Protein AF-A0A2E6A698-F1 (afdb_monomer_lite)

Radius of gyration: 24.02 Å; chains: 1; bounding box: 42×82×44 Å

Foldseek 3Di:
DDPPDPPNPADKDKWWFDQQFKTFIAMDRPQFGDPDGPDMDGDNVCVVVVHPDDDDDDDDDDPPHDDDDDDQADDDDPHGDTDGGTDHRPPDDPDDDPDDDDDDDDDDDD

Sequence (110 aa):
VREDGFDNGEIWHAWVDYDGTTVEVRTNQTGIRSLLPDLTRVLDLPTILGQDDAYIGFTSGTGADYGNHDILAWEYRDEFDPVQSVPAPVTGLVFGLALLGLSRVRQRPV

Structure (mmCIF, N/CA/C/O backbone):
data_AF-A0A2E6A698-F1
#
_entry.id   AF-A0A2E6A698-F1
#
loop_
_atom_site.group_PDB
_atom_site.id
_atom_site.type_symbol
_atom_site.label_atom_id
_atom_site.label_alt_id
_atom_site.label_comp_id
_atom_site.label_asym_id
_atom_site.label_entity_id
_atom_site.label_seq_id
_atom_site.pdbx_PDB_ins_code
_atom_site.Cartn_x
_atom_site.Cartn_y
_atom_site.Cartn_z
_atom_site.occupancy
_atom_site.B_iso_or_equiv
_atom_site.auth_seq_id
_atom_site.auth_comp_id
_atom_site.auth_asym_id
_atom_site.auth_atom_id
_atom_site.pdbx_PDB_model_num
ATOM 1 N N . VAL A 1 1 ? 11.435 14.742 -18.136 1.00 45.78 1 VAL A N 1
ATOM 2 C CA . VAL A 1 1 ? 10.429 14.078 -17.279 1.00 45.78 1 VAL A CA 1
ATOM 3 C C . VAL A 1 1 ? 11.241 13.280 -16.279 1.00 45.78 1 VAL A C 1
ATOM 5 O O . VAL A 1 1 ? 12.206 12.670 -16.719 1.00 45.78 1 VAL A O 1
ATOM 8 N N . ARG A 1 2 ? 11.058 13.472 -14.969 1.00 47.19 2 ARG A N 1
ATOM 9 C CA . ARG A 1 2 ? 11.911 12.774 -13.998 1.00 47.19 2 ARG A CA 1
ATOM 10 C C . ARG A 1 2 ? 11.429 11.324 -13.899 1.00 47.19 2 ARG A C 1
ATOM 12 O O . ARG A 1 2 ? 10.240 11.091 -13.739 1.00 47.19 2 ARG A O 1
ATOM 19 N N . GLU A 1 3 ? 12.361 10.399 -14.081 1.00 53.25 3 GLU A N 1
ATOM 20 C CA . GLU A 1 3 ? 12.190 8.941 -13.997 1.00 53.25 3 GLU A CA 1
ATOM 21 C C . GLU A 1 3 ? 12.336 8.480 -12.531 1.00 53.25 3 GLU A C 1
ATOM 23 O O . GLU A 1 3 ? 13.112 7.583 -12.219 1.00 53.25 3 GLU A O 1
ATOM 28 N N . ASP A 1 4 ? 11.688 9.171 -11.590 1.00 67.75 4 ASP A N 1
ATOM 29 C CA . ASP A 1 4 ? 11.799 8.921 -10.143 1.00 67.75 4 ASP A CA 1
ATOM 30 C C . ASP A 1 4 ? 10.518 8.333 -9.517 1.00 67.75 4 ASP A C 1
ATOM 32 O O . ASP A 1 4 ? 10.395 8.278 -8.295 1.00 67.75 4 ASP A O 1
ATOM 36 N N . GLY A 1 5 ? 9.577 7.860 -10.344 1.00 80.19 5 GLY A N 1
ATOM 37 C CA . GLY A 1 5 ? 8.330 7.208 -9.922 1.00 80.19 5 GLY A CA 1
ATOM 38 C C . GLY A 1 5 ? 8.335 5.678 -10.064 1.00 80.19 5 GLY A C 1
ATOM 39 O O . GLY A 1 5 ? 9.317 5.076 -10.482 1.00 80.19 5 GLY A O 1
ATOM 40 N N . PHE A 1 6 ? 7.203 5.044 -9.742 1.00 88.75 6 PHE A N 1
ATOM 41 C CA . PHE A 1 6 ? 7.004 3.585 -9.838 1.00 88.75 6 PHE A CA 1
ATOM 42 C C . PHE A 1 6 ? 7.018 3.030 -11.275 1.00 88.75 6 PHE A C 1
ATOM 44 O O . PHE A 1 6 ? 7.084 1.819 -11.465 1.00 88.75 6 PHE A O 1
ATOM 51 N N . ASP A 1 7 ? 6.947 3.899 -12.282 1.00 88.38 7 ASP A N 1
ATOM 52 C CA . ASP A 1 7 ? 6.943 3.537 -13.701 1.00 88.38 7 ASP A CA 1
ATOM 53 C C . ASP A 1 7 ? 8.373 3.500 -14.260 1.00 88.38 7 ASP A C 1
ATOM 55 O O . ASP A 1 7 ? 8.774 4.343 -15.056 1.00 88.38 7 ASP A O 1
ATOM 59 N N . ASN A 1 8 ? 9.185 2.579 -13.737 1.00 90.94 8 ASN A N 1
ATOM 60 C CA . ASN A 1 8 ? 10.600 2.448 -14.109 1.00 90.94 8 ASN A CA 1
ATOM 61 C C . ASN A 1 8 ? 11.064 0.997 -14.321 1.00 90.94 8 ASN A C 1
ATOM 63 O O . ASN A 1 8 ? 12.234 0.762 -14.609 1.00 90.94 8 ASN A O 1
ATOM 67 N N . GLY A 1 9 ? 10.163 0.019 -14.185 1.00 91.38 9 GLY A N 1
ATOM 68 C CA . GLY A 1 9 ? 10.473 -1.407 -14.341 1.00 91.38 9 GLY A CA 1
ATOM 69 C C . GLY A 1 9 ? 11.266 -2.035 -13.187 1.00 91.38 9 GLY A C 1
ATOM 70 O O . GLY A 1 9 ? 11.550 -3.231 -13.240 1.00 91.38 9 GLY A O 1
ATOM 71 N N . GLU A 1 10 ? 11.604 -1.270 -12.148 1.00 93.69 10 GLU A N 1
ATOM 72 C CA . GLU A 1 10 ? 12.290 -1.782 -10.961 1.00 93.69 10 GLU A CA 1
ATOM 73 C C . GLU A 1 10 ? 11.321 -2.500 -10.011 1.00 93.69 10 GLU A C 1
ATOM 75 O O . GLU A 1 10 ? 10.110 -2.263 -10.012 1.00 93.69 10 GLU A O 1
ATOM 80 N N . ILE A 1 11 ? 11.861 -3.365 -9.147 1.00 94.06 11 ILE A N 1
ATOM 81 C CA . ILE A 1 11 ? 11.069 -4.005 -8.092 1.00 94.06 11 ILE A CA 1
ATOM 82 C C . ILE A 1 11 ? 10.821 -3.000 -6.971 1.00 94.06 11 ILE A C 1
ATOM 84 O O . ILE A 1 11 ? 11.752 -2.456 -6.375 1.00 94.06 11 ILE A O 1
ATOM 88 N N . TRP A 1 12 ? 9.547 -2.821 -6.637 1.00 95.44 12 TRP A N 1
ATOM 89 C CA . TRP A 1 12 ? 9.113 -2.021 -5.504 1.00 95.44 12 TRP A CA 1
ATOM 90 C C . TRP A 1 12 ? 8.481 -2.900 -4.434 1.00 95.44 12 TRP A C 1
ATOM 92 O O . TRP A 1 12 ? 7.660 -3.774 -4.708 1.00 95.44 12 TRP A O 1
ATOM 102 N N . HIS A 1 13 ? 8.859 -2.631 -3.193 1.00 95.50 13 HIS A N 1
ATOM 103 C CA . HIS A 1 13 ? 8.285 -3.226 -2.001 1.00 95.50 13 HIS A CA 1
ATOM 104 C C . HIS A 1 13 ? 7.356 -2.215 -1.350 1.00 95.50 13 HIS A C 1
ATOM 106 O O . HIS A 1 13 ? 7.687 -1.029 -1.292 1.00 95.50 13 HIS A O 1
ATOM 112 N N . ALA A 1 14 ? 6.217 -2.686 -0.851 1.00 95.94 14 ALA A N 1
ATOM 113 C CA . ALA A 1 14 ? 5.232 -1.857 -0.180 1.00 95.94 14 ALA A CA 1
ATOM 114 C C . ALA A 1 14 ? 4.787 -2.494 1.137 1.00 95.94 14 ALA A C 1
ATOM 116 O O . ALA A 1 14 ? 4.644 -3.713 1.231 1.00 95.94 14 ALA A O 1
ATOM 117 N N . TRP A 1 15 ? 4.531 -1.646 2.130 1.00 97.19 15 TRP A N 1
ATOM 118 C CA . TRP A 1 15 ? 3.905 -2.016 3.394 1.00 97.19 15 TRP A CA 1
ATOM 119 C C . TRP A 1 15 ? 2.713 -1.105 3.629 1.00 97.19 15 TRP A C 1
ATOM 121 O O . TRP A 1 15 ? 2.813 0.108 3.430 1.00 97.19 15 TRP A O 1
ATOM 131 N N . VAL A 1 16 ? 1.607 -1.700 4.061 1.00 97.00 16 VAL A N 1
ATOM 132 C CA . VAL A 1 16 ? 0.408 -0.996 4.508 1.00 97.00 16 VAL A CA 1
ATOM 133 C C . VAL A 1 16 ? 0.077 -1.551 5.882 1.00 97.00 16 VAL A C 1
ATOM 135 O O . VAL A 1 16 ? -0.282 -2.719 6.002 1.00 97.00 16 VAL A O 1
ATOM 138 N N . ASP A 1 17 ? 0.242 -0.724 6.906 1.00 96.75 17 ASP A N 1
ATOM 139 C CA . ASP A 1 17 ? 0.043 -1.106 8.300 1.00 96.75 17 ASP A CA 1
ATOM 140 C C . ASP A 1 17 ? -1.177 -0.363 8.851 1.00 96.75 17 ASP A C 1
ATOM 142 O O . ASP A 1 17 ? -1.315 0.839 8.619 1.00 96.75 17 ASP A O 1
ATOM 146 N N . TYR A 1 18 ? -2.050 -1.060 9.578 1.00 96.31 18 TYR A N 1
ATOM 147 C CA . TYR A 1 18 ? -3.212 -0.463 10.234 1.00 96.31 18 TYR A CA 1
ATOM 148 C C . TYR A 1 18 ? -3.294 -0.915 11.688 1.00 96.31 18 TYR A C 1
ATOM 150 O O . TYR A 1 18 ? -3.421 -2.105 11.952 1.00 96.31 18 TYR A O 1
ATOM 158 N N . ASP A 1 19 ? -3.237 0.031 12.625 1.00 95.69 19 ASP A N 1
ATOM 159 C CA . ASP A 1 19 ? -3.248 -0.246 14.072 1.00 95.69 19 ASP A CA 1
ATOM 160 C C . ASP A 1 19 ? -4.655 -0.202 14.707 1.00 95.69 19 ASP A C 1
ATOM 162 O O . ASP A 1 19 ? -4.793 -0.140 15.928 1.00 95.69 19 ASP A O 1
ATOM 166 N N . GLY A 1 20 ? -5.709 -0.175 13.885 1.00 94.50 20 GLY A N 1
ATOM 167 C CA . GLY A 1 20 ? -7.090 0.049 14.326 1.00 94.50 20 GLY A CA 1
ATOM 168 C C . GLY A 1 20 ? -7.512 1.522 14.354 1.00 94.50 20 GLY A C 1
ATOM 169 O O . GLY A 1 20 ? -8.691 1.821 14.519 1.00 94.50 20 GLY A O 1
ATOM 170 N N . THR A 1 21 ? -6.582 2.461 14.159 1.00 95.94 21 THR A N 1
ATOM 171 C CA . THR A 1 21 ? -6.868 3.907 14.126 1.00 95.94 21 THR A CA 1
ATOM 172 C C . THR A 1 21 ? -6.163 4.639 12.989 1.00 95.94 21 THR A C 1
ATOM 174 O O . THR A 1 21 ? -6.697 5.599 12.431 1.00 95.94 21 THR A O 1
ATOM 177 N N . THR A 1 22 ? -4.966 4.190 12.626 1.00 97.62 22 THR A N 1
ATOM 178 C CA . THR A 1 22 ? -4.051 4.882 11.729 1.00 97.62 22 THR A CA 1
ATOM 179 C C . THR A 1 22 ? -3.527 3.917 10.684 1.00 97.62 22 THR A C 1
ATOM 181 O O . THR A 1 22 ? -3.019 2.849 11.010 1.00 97.62 22 THR A O 1
ATOM 184 N N . VAL A 1 23 ? -3.644 4.314 9.419 1.00 97.88 23 VAL A N 1
ATOM 185 C CA . VAL A 1 23 ? -3.006 3.654 8.283 1.00 97.88 23 VAL A CA 1
ATOM 186 C C . VAL A 1 23 ? -1.670 4.328 8.005 1.00 97.88 23 VAL A C 1
ATOM 188 O O . VAL A 1 23 ? -1.597 5.551 7.844 1.00 97.88 23 VAL A O 1
ATOM 191 N N . GLU A 1 24 ? -0.626 3.522 7.881 1.00 98.12 24 GLU A N 1
ATOM 192 C CA . GLU A 1 24 ? 0.687 3.946 7.421 1.00 98.12 24 GLU A CA 1
ATOM 193 C C . GLU A 1 24 ? 1.091 3.196 6.154 1.00 98.12 24 GLU A C 1
ATOM 195 O O . GLU A 1 24 ? 0.911 1.983 6.059 1.00 98.12 24 GLU A O 1
ATOM 200 N N . VAL A 1 25 ? 1.676 3.912 5.193 1.00 97.94 25 VAL A N 1
ATOM 201 C CA . VAL A 1 25 ? 2.175 3.337 3.939 1.00 97.94 25 VAL A CA 1
ATOM 202 C C . VAL A 1 25 ? 3.661 3.619 3.793 1.00 97.94 25 VAL A C 1
ATOM 204 O O . VAL A 1 25 ? 4.129 4.727 4.070 1.00 97.94 25 VAL A O 1
ATOM 207 N N . ARG A 1 26 ? 4.401 2.604 3.351 1.00 97.38 26 ARG A N 1
ATOM 208 C CA . ARG A 1 26 ? 5.835 2.668 3.053 1.00 97.38 26 ARG A CA 1
ATOM 209 C C . ARG A 1 26 ? 6.105 2.009 1.722 1.00 97.38 26 ARG A C 1
ATOM 211 O O . ARG A 1 26 ? 5.506 0.979 1.419 1.00 97.38 26 ARG A O 1
ATOM 218 N N . THR A 1 27 ? 7.066 2.543 0.991 1.00 95.94 27 THR A N 1
ATOM 219 C CA . THR A 1 27 ? 7.534 2.006 -0.276 1.00 95.94 27 THR A CA 1
ATOM 220 C C . THR A 1 27 ? 9.037 2.196 -0.417 1.00 95.94 27 THR A C 1
ATOM 222 O O . THR A 1 27 ? 9.587 3.217 -0.012 1.00 95.94 27 THR A O 1
ATOM 225 N N . ASN A 1 28 ? 9.735 1.202 -0.960 1.00 94.06 28 ASN A N 1
ATOM 226 C CA . ASN A 1 28 ? 11.134 1.342 -1.369 1.00 94.06 28 ASN A CA 1
ATOM 227 C C . ASN A 1 28 ? 11.566 0.192 -2.286 1.00 94.06 28 ASN A C 1
ATOM 229 O O . ASN A 1 28 ? 10.846 -0.786 -2.462 1.00 94.06 28 ASN A O 1
ATOM 233 N N . GLN A 1 29 ? 12.779 0.297 -2.825 1.00 93.06 29 GLN A N 1
ATOM 234 C CA . GLN A 1 29 ? 13.407 -0.729 -3.662 1.00 93.06 29 GLN A CA 1
ATOM 235 C C . GLN A 1 29 ? 14.391 -1.632 -2.889 1.00 93.06 29 GLN A C 1
ATOM 237 O O . GLN A 1 29 ? 15.018 -2.506 -3.476 1.00 93.06 29 GLN A O 1
ATOM 242 N N . THR A 1 30 ? 14.581 -1.426 -1.578 1.00 92.50 30 THR A N 1
ATOM 243 C CA . THR A 1 30 ? 15.564 -2.194 -0.784 1.00 92.50 30 THR A CA 1
ATOM 244 C C . THR A 1 30 ? 14.975 -3.456 -0.160 1.00 92.50 30 THR A C 1
ATOM 246 O O . THR A 1 30 ? 15.728 -4.327 0.274 1.00 92.50 30 THR A O 1
ATOM 249 N N . GLY A 1 31 ? 13.645 -3.547 -0.062 1.00 91.69 31 GLY A N 1
ATOM 250 C CA . GLY A 1 31 ? 12.951 -4.664 0.585 1.00 91.69 31 GLY A CA 1
ATOM 251 C C . GLY A 1 31 ? 13.026 -4.651 2.112 1.00 91.69 31 GLY A C 1
ATOM 252 O O . GLY A 1 31 ? 12.569 -5.596 2.759 1.00 91.69 31 GLY A O 1
ATOM 253 N N . ILE A 1 32 ? 13.566 -3.577 2.696 1.00 91.94 32 ILE A N 1
ATOM 254 C CA . ILE A 1 32 ? 13.664 -3.366 4.143 1.00 91.94 32 ILE A CA 1
ATOM 255 C C . ILE A 1 32 ? 12.677 -2.270 4.528 1.00 91.94 32 ILE A C 1
ATOM 257 O O . ILE A 1 32 ? 12.757 -1.160 4.003 1.00 91.94 32 ILE A O 1
ATOM 261 N N . ARG A 1 33 ? 11.755 -2.553 5.450 1.00 93.81 33 ARG A N 1
ATOM 262 C CA . ARG A 1 33 ? 10.736 -1.586 5.871 1.00 93.81 33 ARG A CA 1
ATOM 263 C C . ARG A 1 33 ? 11.391 -0.357 6.509 1.00 93.81 33 ARG A C 1
ATOM 265 O O . ARG A 1 33 ? 12.120 -0.468 7.494 1.00 93.81 33 ARG A O 1
ATOM 272 N N . SER A 1 34 ? 11.104 0.827 5.972 1.00 94.31 34 SER A N 1
ATOM 273 C CA . SER A 1 34 ? 11.571 2.095 6.540 1.00 94.31 34 SER A CA 1
ATOM 274 C C . SER A 1 34 ? 10.958 2.344 7.920 1.00 94.31 34 SER A C 1
ATOM 276 O O . SER A 1 34 ? 9.778 2.067 8.146 1.00 94.31 34 SER A O 1
ATOM 278 N N . LEU A 1 35 ? 11.737 2.925 8.839 1.00 93.94 35 LEU A N 1
ATOM 279 C CA . LEU A 1 35 ? 11.225 3.308 10.158 1.00 93.94 35 LEU A CA 1
ATOM 280 C C . LEU A 1 35 ? 10.115 4.364 10.033 1.00 93.94 35 LEU A C 1
ATOM 282 O O . LEU A 1 35 ? 9.045 4.220 10.622 1.00 93.94 35 LEU A O 1
ATOM 286 N N . LEU A 1 36 ? 10.363 5.397 9.225 1.00 96.25 36 LEU A N 1
ATOM 287 C CA . LEU A 1 36 ? 9.390 6.447 8.943 1.00 96.25 36 LEU A CA 1
ATOM 288 C C . LEU A 1 36 ? 8.485 6.042 7.767 1.00 96.25 36 LEU A C 1
ATOM 290 O O . LEU A 1 36 ? 9.004 5.518 6.778 1.00 96.25 36 LEU A O 1
ATOM 294 N N . PRO A 1 37 ? 7.164 6.265 7.868 1.00 97.62 37 PRO A N 1
ATOM 295 C CA . PRO A 1 37 ? 6.240 6.061 6.761 1.00 97.62 37 PRO A CA 1
ATOM 296 C C . PRO A 1 37 ? 6.347 7.169 5.708 1.00 97.62 37 PRO A C 1
ATOM 298 O O . PRO A 1 37 ? 6.649 8.318 6.032 1.00 97.62 37 PRO A O 1
ATOM 301 N N . ASP A 1 38 ? 6.025 6.829 4.460 1.00 96.75 38 ASP A N 1
ATOM 302 C CA . ASP A 1 38 ? 5.875 7.805 3.372 1.00 96.75 38 ASP A CA 1
ATOM 303 C C . ASP A 1 38 ? 4.541 8.556 3.499 1.00 96.75 38 ASP A C 1
ATOM 305 O O . ASP A 1 38 ? 4.411 9.716 3.102 1.00 96.75 38 ASP A O 1
ATOM 309 N N . LEU A 1 39 ? 3.533 7.887 4.070 1.00 97.94 39 LEU A N 1
ATOM 310 C CA . LEU A 1 39 ? 2.195 8.418 4.294 1.00 97.94 39 LEU A CA 1
ATOM 311 C C . LEU A 1 39 ? 1.618 7.894 5.610 1.00 97.94 39 LEU A C 1
ATOM 313 O O . LEU A 1 39 ? 1.630 6.693 5.856 1.00 97.94 39 LEU A O 1
ATOM 317 N N . THR A 1 40 ? 1.015 8.791 6.391 1.00 98.44 40 THR A N 1
ATOM 318 C CA . THR A 1 40 ? 0.240 8.464 7.597 1.00 98.44 40 THR A CA 1
ATOM 319 C C . THR A 1 40 ? -1.145 9.094 7.503 1.00 98.44 40 THR A C 1
ATOM 321 O O . THR A 1 40 ? -1.271 10.269 7.133 1.00 98.44 40 THR A O 1
ATOM 324 N N . ARG A 1 41 ? -2.195 8.334 7.832 1.00 98.38 41 ARG A N 1
ATOM 325 C CA . ARG A 1 41 ? -3.589 8.800 7.848 1.00 98.38 41 ARG A CA 1
ATOM 326 C C . ARG A 1 41 ? -4.377 8.172 8.990 1.00 98.38 41 ARG A C 1
ATOM 328 O O . ARG A 1 41 ? -4.435 6.957 9.093 1.00 98.38 41 ARG A O 1
ATOM 335 N N . VAL A 1 42 ? -5.052 9.000 9.784 1.00 98.25 42 VAL A N 1
ATOM 336 C CA . VAL A 1 42 ? -6.043 8.530 10.765 1.00 98.25 42 VAL A CA 1
ATOM 337 C C . VAL A 1 42 ? -7.318 8.157 10.011 1.00 98.25 42 VAL A C 1
ATOM 339 O O . VAL A 1 42 ? -7.892 9.015 9.337 1.00 98.25 42 VAL A O 1
ATOM 342 N N . LEU A 1 43 ? -7.726 6.889 10.084 1.00 96.69 43 LEU A N 1
ATOM 343 C CA . LEU A 1 43 ? -8.875 6.335 9.369 1.00 96.69 43 LEU A CA 1
ATOM 344 C C . LEU A 1 43 ? -9.630 5.331 10.250 1.00 96.69 43 LEU A C 1
ATOM 346 O O . LEU A 1 43 ? -9.060 4.364 10.751 1.00 96.69 43 LEU A O 1
ATOM 350 N N . ASP A 1 44 ? -10.938 5.538 10.375 1.00 95.50 44 ASP A N 1
ATOM 351 C CA . ASP A 1 44 ? -11.875 4.564 10.939 1.00 95.50 44 ASP A CA 1
ATOM 352 C C . ASP A 1 44 ? -12.384 3.670 9.798 1.00 95.50 44 ASP A C 1
ATOM 354 O O . ASP A 1 44 ? -13.318 4.033 9.077 1.00 95.50 44 ASP A O 1
ATOM 358 N N . LEU A 1 45 ? -11.699 2.545 9.566 1.00 94.94 45 LEU A N 1
ATOM 359 C CA . LEU A 1 45 ? -12.017 1.653 8.451 1.00 94.94 45 LEU A CA 1
ATOM 360 C C . LEU A 1 45 ? -13.399 0.995 8.586 1.00 94.94 45 LEU A C 1
ATOM 362 O O . LEU A 1 45 ? -14.113 1.024 7.585 1.00 94.94 45 LEU A O 1
ATOM 366 N N . PRO A 1 46 ? -13.834 0.480 9.755 1.00 95.06 46 PRO A N 1
ATOM 367 C CA . PRO A 1 46 ? -15.187 -0.061 9.904 1.00 95.06 46 PRO A CA 1
ATOM 368 C C . PRO A 1 46 ? -16.278 0.940 9.511 1.00 95.06 46 PRO A C 1
ATOM 370 O O . PRO A 1 46 ? -17.184 0.605 8.746 1.00 95.06 46 PRO A O 1
ATOM 373 N N . THR A 1 47 ? -16.159 2.202 9.942 1.00 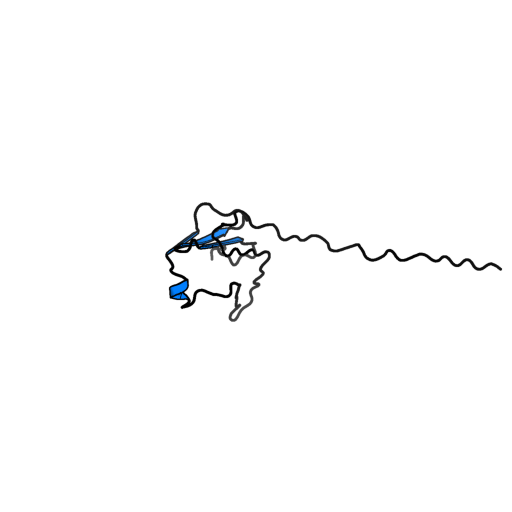97.06 47 THR A N 1
ATOM 374 C CA . THR A 1 47 ? -17.115 3.249 9.550 1.00 97.06 47 THR A CA 1
ATOM 375 C C . THR A 1 47 ? -17.064 3.544 8.048 1.00 97.06 47 THR A C 1
ATOM 377 O O . THR A 1 47 ? -18.110 3.722 7.424 1.00 97.06 47 THR A O 1
ATOM 380 N N . ILE A 1 48 ? -15.870 3.590 7.444 1.00 96.81 48 ILE A N 1
ATOM 381 C CA . ILE A 1 48 ? -15.705 3.845 6.001 1.00 96.81 48 ILE A CA 1
ATOM 382 C C . ILE A 1 48 ? -16.273 2.695 5.159 1.00 96.81 48 ILE A C 1
ATOM 384 O O . ILE A 1 48 ? -16.886 2.937 4.119 1.00 96.81 48 ILE A O 1
ATOM 388 N N . LEU A 1 49 ? -16.061 1.456 5.596 1.00 96.12 49 LEU A N 1
ATOM 389 C CA . LEU A 1 49 ? -16.498 0.250 4.897 1.00 96.12 49 LEU A CA 1
ATOM 390 C C . LEU A 1 49 ? -17.980 -0.060 5.152 1.00 96.12 49 LEU A C 1
ATOM 392 O O . LEU A 1 49 ? -18.610 -0.727 4.333 1.00 96.12 49 LEU A O 1
ATOM 396 N N . GLY A 1 50 ? -18.547 0.438 6.255 1.00 97.75 50 GLY A N 1
ATOM 397 C CA . GLY A 1 50 ? -19.923 0.168 6.676 1.00 97.75 50 GLY A CA 1
ATOM 398 C C . GLY A 1 50 ? -20.139 -1.252 7.209 1.00 97.75 50 GLY A C 1
ATOM 399 O O . GLY A 1 50 ? -21.283 -1.696 7.301 1.00 97.75 50 GLY A O 1
ATOM 400 N N . GLN A 1 51 ? -19.055 -1.967 7.514 1.00 96.69 51 GLN A N 1
ATOM 401 C CA . GLN A 1 51 ? -19.029 -3.354 7.977 1.00 96.69 51 GLN A CA 1
ATOM 402 C C . GLN A 1 51 ? -17.662 -3.672 8.602 1.00 96.69 51 GLN A C 1
ATOM 404 O O . GLN A 1 51 ? -16.678 -2.987 8.319 1.00 96.69 51 GLN A O 1
ATOM 409 N N . ASP A 1 52 ? -17.608 -4.735 9.403 1.00 93.12 52 ASP A N 1
ATOM 410 C CA . ASP A 1 52 ? -16.388 -5.159 10.104 1.00 93.12 52 ASP A CA 1
ATOM 411 C C . ASP A 1 52 ? -15.520 -6.123 9.274 1.00 93.12 52 ASP A C 1
ATOM 413 O O . ASP A 1 52 ? -14.331 -6.278 9.543 1.00 93.12 52 ASP A O 1
ATOM 417 N N . ASP A 1 53 ? -16.095 -6.731 8.231 1.00 93.44 53 ASP A N 1
ATOM 418 C CA . ASP A 1 53 ? -15.418 -7.691 7.360 1.00 93.44 53 ASP A CA 1
ATOM 419 C C . ASP A 1 53 ? -15.109 -7.088 5.982 1.00 93.44 53 ASP A C 1
ATOM 421 O O . ASP A 1 53 ? -15.921 -6.375 5.387 1.00 93.44 53 ASP A O 1
ATOM 425 N N . ALA A 1 54 ? -13.954 -7.424 5.409 1.00 93.00 54 ALA A N 1
ATOM 426 C CA . ALA A 1 54 ? -13.588 -7.011 4.058 1.00 93.00 54 ALA A CA 1
ATOM 427 C C . ALA A 1 54 ? -12.763 -8.077 3.334 1.00 93.00 54 ALA A C 1
ATOM 429 O O . ALA A 1 54 ? -12.050 -8.870 3.944 1.00 93.00 54 ALA A O 1
ATOM 430 N N . TYR A 1 55 ? -12.826 -8.057 2.004 1.00 94.81 55 TYR A N 1
ATOM 431 C CA . TYR A 1 55 ? -11.872 -8.788 1.177 1.00 94.81 55 TYR A CA 1
ATOM 432 C C . TYR A 1 55 ? -10.614 -7.942 0.982 1.00 94.81 55 TYR A C 1
ATOM 434 O O . TYR A 1 55 ? -10.704 -6.773 0.609 1.00 94.81 55 TYR A O 1
ATOM 442 N N . ILE A 1 56 ? -9.448 -8.551 1.190 1.00 95.12 56 ILE A N 1
ATOM 443 C CA . ILE A 1 56 ? -8.143 -7.925 0.965 1.00 95.12 56 ILE A CA 1
ATOM 444 C C . ILE A 1 56 ? -7.510 -8.532 -0.285 1.00 95.12 56 ILE A C 1
ATOM 446 O O . ILE A 1 56 ? -7.520 -9.748 -0.479 1.00 95.12 56 ILE A O 1
ATOM 450 N N . GLY A 1 57 ? -6.959 -7.679 -1.141 1.00 95.50 57 GLY A N 1
ATOM 451 C CA . GLY A 1 57 ? -6.291 -8.103 -2.360 1.00 95.50 57 GLY A CA 1
ATOM 452 C C . GLY A 1 57 ? -5.820 -6.922 -3.195 1.00 95.50 57 GLY A C 1
ATOM 453 O O . GLY A 1 57 ? -5.798 -5.779 -2.739 1.00 95.50 57 GLY A O 1
ATOM 454 N N . PHE A 1 58 ? -5.459 -7.216 -4.439 1.00 96.69 58 PHE A N 1
ATOM 455 C CA . PHE A 1 58 ? -4.932 -6.244 -5.388 1.00 96.69 58 PHE A CA 1
ATOM 456 C C . PHE A 1 58 ? -5.893 -6.071 -6.560 1.00 96.69 58 PHE A C 1
ATOM 458 O O . PHE A 1 58 ? -6.546 -7.018 -6.995 1.00 96.69 58 PHE A O 1
ATOM 465 N N . THR A 1 59 ? -5.935 -4.861 -7.104 1.00 96.19 59 THR A N 1
A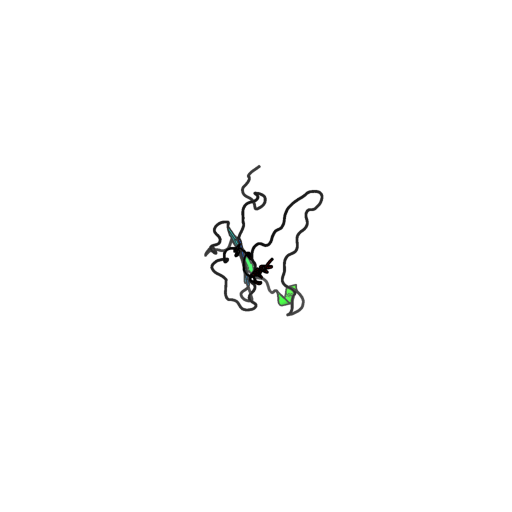TOM 466 C CA . THR A 1 59 ? -6.591 -4.555 -8.375 1.00 96.19 59 THR A CA 1
ATOM 467 C C . THR A 1 59 ? -5.701 -3.605 -9.167 1.00 96.19 59 THR A C 1
ATOM 469 O O . THR A 1 59 ? -4.996 -2.783 -8.583 1.00 96.19 59 THR A O 1
ATOM 472 N N . SER A 1 60 ? -5.727 -3.702 -10.492 1.00 95.00 60 SER A N 1
ATOM 473 C CA . SER A 1 60 ? -4.972 -2.832 -11.399 1.00 95.00 60 SER A CA 1
ATOM 474 C C . SER A 1 60 ? -5.747 -2.603 -12.700 1.00 95.00 60 SER A C 1
ATOM 476 O O . SER A 1 60 ? -6.763 -3.253 -12.953 1.00 95.00 60 SER A O 1
ATOM 478 N N . GLY A 1 61 ? -5.296 -1.653 -13.519 1.00 94.19 61 GLY A N 1
ATOM 479 C CA . GLY A 1 61 ? -5.873 -1.378 -14.833 1.00 94.19 61 GLY A CA 1
ATOM 480 C C . GLY A 1 61 ? -4.927 -0.538 -15.687 1.00 94.19 61 GLY A C 1
ATOM 481 O O . GLY A 1 61 ? -4.314 0.396 -15.182 1.00 94.19 61 GLY A O 1
ATOM 482 N N . THR A 1 62 ? -4.826 -0.857 -16.979 1.00 92.44 62 THR A N 1
ATOM 483 C CA . THR A 1 62 ? -3.839 -0.258 -17.902 1.00 92.44 62 THR A CA 1
ATOM 484 C C . THR A 1 62 ? -4.386 0.915 -18.730 1.00 92.44 62 THR A C 1
ATOM 486 O O . THR A 1 62 ? -3.665 1.539 -19.504 1.00 92.44 62 THR A O 1
ATOM 489 N N . GLY A 1 63 ? -5.668 1.265 -18.574 1.00 90.88 63 GLY A N 1
ATOM 490 C CA . GLY A 1 63 ? -6.291 2.350 -19.336 1.00 90.88 63 GLY A CA 1
ATOM 491 C C . GLY A 1 63 ? -6.271 2.095 -20.850 1.00 90.88 63 GLY A C 1
ATOM 492 O O . GLY A 1 63 ? -6.648 1.018 -21.302 1.00 90.88 63 GLY A O 1
ATOM 493 N N . ALA A 1 64 ? -5.877 3.107 -21.631 1.00 95.19 64 ALA A N 1
ATOM 494 C CA . ALA A 1 64 ? -5.778 3.026 -23.094 1.00 95.19 64 ALA A CA 1
ATOM 495 C C . ALA A 1 64 ? -4.388 2.585 -23.604 1.00 95.19 64 ALA A C 1
ATOM 497 O O . ALA A 1 64 ? -4.178 2.556 -24.816 1.00 95.19 64 ALA A O 1
ATOM 498 N N . ASP A 1 65 ? -3.457 2.277 -22.699 1.00 92.56 65 ASP A N 1
ATOM 499 C CA . ASP A 1 65 ? -2.078 1.884 -23.005 1.00 92.56 65 ASP A CA 1
ATOM 500 C C . ASP A 1 65 ? -1.736 0.547 -22.310 1.00 92.56 65 ASP A C 1
ATOM 502 O O . ASP A 1 65 ? -2.630 -0.179 -21.854 1.00 92.56 65 ASP A O 1
ATOM 506 N N . TYR A 1 66 ? -0.450 0.198 -22.255 1.00 90.31 66 TYR A N 1
ATOM 507 C CA . TYR A 1 66 ? 0.056 -1.057 -21.704 1.00 90.31 66 TYR A CA 1
ATOM 508 C C . TYR A 1 66 ? 0.891 -0.835 -20.441 1.00 90.31 66 TYR A C 1
ATOM 510 O O . TYR A 1 66 ? 1.682 0.097 -20.353 1.00 90.31 66 TYR A O 1
ATOM 518 N N . GLY A 1 67 ? 0.756 -1.750 -19.484 1.00 90.62 67 GLY A N 1
ATOM 519 C CA . GLY A 1 67 ? 1.573 -1.795 -18.278 1.00 90.62 67 GLY A CA 1
ATOM 520 C C . GLY A 1 67 ? 1.473 -3.169 -17.626 1.00 90.62 67 GLY A C 1
ATOM 521 O O . GLY A 1 67 ? 0.399 -3.774 -17.600 1.00 90.62 67 GLY A O 1
ATOM 522 N N . ASN A 1 68 ? 2.595 -3.676 -17.125 1.00 93.44 68 ASN A N 1
ATOM 523 C CA . ASN A 1 68 ? 2.625 -4.915 -16.356 1.00 93.44 68 ASN A CA 1
ATOM 524 C C . ASN A 1 68 ? 2.375 -4.612 -14.874 1.00 93.44 68 ASN A C 1
ATOM 526 O O . ASN A 1 68 ? 2.903 -3.644 -14.330 1.00 93.44 68 ASN A O 1
ATOM 530 N N . HIS A 1 69 ? 1.584 -5.460 -14.218 1.00 94.38 69 HIS A N 1
ATOM 531 C CA . HIS A 1 69 ? 1.272 -5.352 -12.795 1.00 94.38 69 HIS A CA 1
ATOM 532 C C . HIS A 1 69 ? 1.465 -6.719 -12.140 1.00 94.38 69 HIS A C 1
ATOM 534 O O . HIS A 1 69 ? 0.529 -7.514 -12.061 1.00 94.38 69 HIS A O 1
ATOM 540 N N . ASP A 1 70 ? 2.687 -6.988 -11.690 1.00 95.69 70 ASP A N 1
ATOM 541 C CA . ASP A 1 70 ? 3.076 -8.293 -11.162 1.00 95.69 70 ASP A CA 1
ATOM 542 C C . ASP A 1 70 ? 3.242 -8.239 -9.636 1.00 95.69 70 ASP A C 1
ATOM 544 O O . ASP A 1 70 ? 3.998 -7.427 -9.103 1.00 95.69 70 ASP A O 1
ATOM 548 N N . ILE A 1 71 ? 2.550 -9.132 -8.917 1.00 96.19 71 ILE A N 1
ATOM 549 C CA . ILE A 1 71 ? 2.742 -9.335 -7.474 1.00 96.19 71 ILE A CA 1
ATOM 550 C C . ILE A 1 71 ? 3.730 -10.486 -7.279 1.00 96.19 71 ILE A C 1
ATOM 552 O O . ILE A 1 71 ? 3.387 -11.650 -7.481 1.00 96.19 71 ILE A O 1
ATOM 556 N N . LEU A 1 72 ? 4.967 -10.161 -6.895 1.00 95.94 72 LEU A N 1
ATOM 557 C CA . LEU A 1 72 ? 6.051 -11.148 -6.767 1.00 95.94 72 LEU A CA 1
ATOM 558 C C . LEU A 1 72 ? 6.016 -11.923 -5.441 1.00 95.94 72 LEU A C 1
ATOM 560 O O . LEU A 1 72 ? 6.428 -13.080 -5.387 1.00 95.94 72 LEU A O 1
ATOM 564 N N . ALA A 1 73 ? 5.543 -11.284 -4.372 1.00 93.31 73 ALA A N 1
ATOM 565 C CA . ALA A 1 73 ? 5.355 -11.875 -3.053 1.00 93.31 73 ALA A CA 1
ATOM 566 C C . ALA A 1 73 ? 4.276 -11.090 -2.300 1.00 93.31 73 ALA A C 1
ATOM 568 O O . ALA A 1 73 ? 4.154 -9.877 -2.475 1.00 93.31 73 ALA A O 1
ATOM 569 N N . TRP A 1 74 ? 3.506 -11.773 -1.455 1.00 93.62 74 TRP A N 1
ATOM 570 C CA . TRP A 1 74 ? 2.488 -11.143 -0.624 1.00 93.62 74 TRP A CA 1
ATOM 571 C C . TRP A 1 74 ? 2.325 -11.892 0.698 1.00 93.62 74 TRP A C 1
ATOM 573 O O . TRP A 1 74 ? 2.318 -13.122 0.730 1.00 93.62 74 TRP A O 1
ATOM 583 N N . GLU A 1 75 ? 2.182 -11.127 1.774 1.00 92.88 75 GLU A N 1
ATOM 584 C CA . GLU A 1 75 ? 1.834 -11.587 3.112 1.00 92.88 75 GLU A CA 1
ATOM 585 C C . GLU A 1 75 ? 0.741 -10.665 3.659 1.00 92.88 75 GLU A C 1
ATOM 587 O O . GLU A 1 75 ? 0.761 -9.454 3.425 1.00 92.88 75 GLU A O 1
ATOM 592 N N . TYR A 1 76 ? -0.214 -11.244 4.379 1.00 94.06 76 TYR A N 1
ATOM 593 C CA . TYR A 1 76 ? -1.272 -10.521 5.069 1.00 94.06 76 TYR A CA 1
ATOM 594 C C . TYR A 1 76 ? -1.387 -11.042 6.501 1.00 94.06 76 TYR A C 1
ATOM 596 O O . TYR A 1 76 ? -1.265 -12.245 6.738 1.00 94.06 76 TYR A O 1
ATOM 604 N N . ARG A 1 77 ? -1.620 -10.118 7.434 1.00 94.19 77 ARG A N 1
ATOM 605 C CA . ARG A 1 77 ? -1.871 -10.373 8.853 1.00 94.19 77 ARG A CA 1
ATOM 606 C C . ARG A 1 77 ? -3.106 -9.573 9.251 1.00 94.19 77 ARG A C 1
ATOM 608 O O . ARG A 1 77 ? -3.226 -8.411 8.872 1.00 94.19 77 ARG A O 1
ATOM 615 N N . ASP A 1 78 ? -4.012 -10.213 9.973 1.00 91.25 78 ASP A N 1
ATOM 616 C CA . ASP A 1 78 ? -5.258 -9.632 10.482 1.00 91.25 78 ASP A CA 1
ATOM 617 C C . ASP A 1 78 ? -5.092 -8.963 11.858 1.00 91.25 78 ASP A C 1
ATOM 619 O O . ASP A 1 78 ? -5.985 -8.252 12.307 1.00 91.25 78 ASP A O 1
ATOM 623 N N . GLU A 1 79 ? -3.925 -9.127 12.485 1.00 92.94 79 GLU A N 1
ATOM 624 C CA . GLU A 1 79 ? -3.493 -8.434 13.702 1.00 92.94 79 GLU A CA 1
ATOM 625 C C . GLU A 1 79 ? -2.344 -7.459 13.394 1.00 92.94 79 GLU A C 1
ATOM 627 O O . GLU A 1 79 ? -1.560 -7.673 12.459 1.00 92.94 79 GLU A O 1
ATOM 632 N N . PHE A 1 80 ? -2.202 -6.400 14.199 1.00 93.38 80 PHE A N 1
ATOM 633 C CA . PHE A 1 80 ? -1.125 -5.425 14.023 1.00 93.38 80 PHE A CA 1
ATOM 634 C C . PHE A 1 80 ? 0.238 -5.992 14.458 1.00 93.38 80 PHE A C 1
ATOM 636 O O . PHE A 1 80 ? 0.702 -5.797 15.581 1.00 93.38 80 PHE A O 1
ATOM 643 N N . ASP A 1 81 ? 0.906 -6.667 13.523 1.00 93.44 81 ASP A N 1
ATOM 644 C CA . ASP A 1 81 ? 2.283 -7.158 13.646 1.00 93.44 81 ASP A CA 1
ATOM 645 C C . ASP A 1 81 ? 3.073 -6.853 12.353 1.00 93.44 81 ASP A C 1
ATOM 647 O O . ASP A 1 81 ? 3.156 -7.706 11.460 1.00 93.44 81 ASP A O 1
ATOM 651 N N . PRO A 1 82 ? 3.611 -5.624 12.193 1.00 88.50 82 PRO A N 1
ATOM 652 C CA . PRO A 1 82 ? 4.221 -5.170 10.941 1.00 88.50 82 PRO A CA 1
ATOM 653 C C . PRO A 1 82 ? 5.401 -6.029 10.465 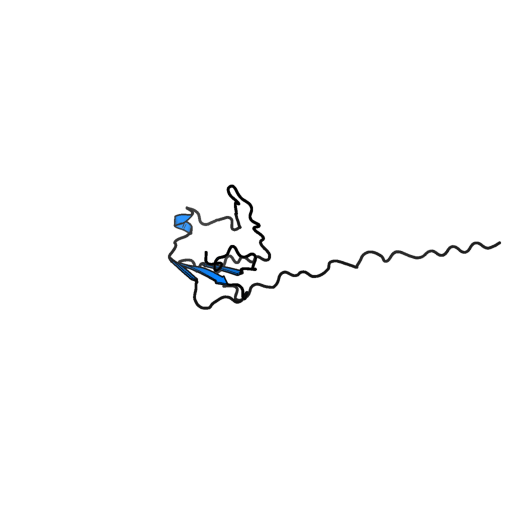1.00 88.50 82 PRO A C 1
ATOM 655 O O . PRO A 1 82 ? 6.389 -6.231 11.180 1.00 88.50 82 PRO A O 1
ATOM 658 N N . VAL A 1 83 ? 5.360 -6.448 9.198 1.00 86.69 83 VAL A N 1
ATOM 659 C CA . VAL A 1 83 ? 6.430 -7.232 8.559 1.00 86.69 83 VAL A CA 1
ATOM 660 C C . VAL A 1 83 ? 7.651 -6.347 8.297 1.00 86.69 83 VAL A C 1
ATOM 662 O O . VAL A 1 83 ? 7.573 -5.357 7.576 1.00 86.69 83 VAL A O 1
ATOM 665 N N . GLN A 1 84 ? 8.812 -6.701 8.850 1.00 85.31 84 GLN A N 1
ATOM 666 C CA . GLN A 1 84 ? 10.013 -5.853 8.756 1.00 85.31 84 GLN A CA 1
ATOM 667 C C . GLN A 1 84 ? 10.778 -5.999 7.431 1.00 85.31 84 GLN A C 1
ATOM 669 O O . GLN A 1 84 ? 11.427 -5.055 6.979 1.00 85.31 84 GLN A O 1
ATOM 674 N N . SER A 1 85 ? 10.700 -7.163 6.790 1.00 79.25 85 SER A N 1
ATOM 675 C CA . SER A 1 85 ? 11.340 -7.431 5.502 1.00 79.25 85 SER A CA 1
ATOM 676 C C . SER A 1 85 ? 10.467 -8.339 4.648 1.00 79.25 85 SER A C 1
ATOM 678 O O . SER A 1 85 ? 9.861 -9.283 5.152 1.00 79.25 85 SER A O 1
ATOM 680 N N . VAL A 1 86 ? 10.408 -8.060 3.347 1.00 69.94 86 VAL A N 1
ATOM 681 C CA . VAL A 1 86 ? 9.692 -8.927 2.404 1.00 69.94 86 VAL A CA 1
ATOM 682 C C . VAL A 1 86 ? 10.629 -10.076 2.010 1.00 69.94 86 VAL A C 1
ATOM 684 O O . VAL A 1 86 ? 11.748 -9.806 1.564 1.00 69.94 86 VAL A O 1
ATOM 687 N N . PRO A 1 87 ? 10.234 -11.352 2.173 1.00 65.25 87 PRO A N 1
ATOM 688 C CA . PRO A 1 87 ? 11.063 -12.472 1.744 1.00 65.25 87 PRO A CA 1
ATOM 689 C C . PRO A 1 87 ? 11.250 -12.446 0.221 1.00 65.25 87 PRO A C 1
ATOM 691 O 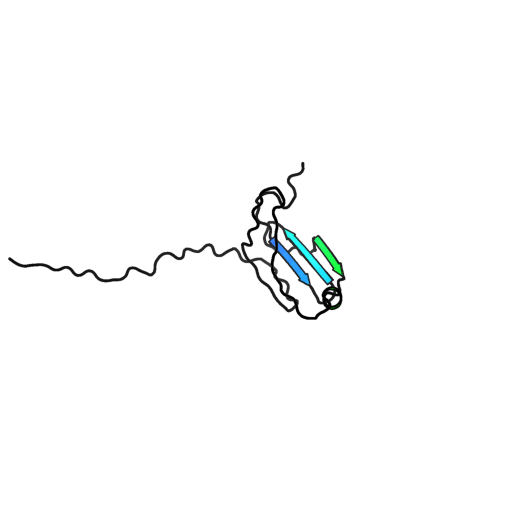O . PRO A 1 87 ? 10.317 -12.159 -0.529 1.00 65.25 87 PRO A O 1
ATOM 694 N N . ALA A 1 88 ? 12.463 -12.752 -0.246 1.00 66.69 88 ALA A N 1
ATOM 695 C CA . ALA A 1 88 ? 12.736 -12.851 -1.677 1.00 66.69 88 ALA A CA 1
ATOM 696 C C . ALA A 1 88 ? 11.834 -13.927 -2.321 1.00 66.69 88 ALA A C 1
ATOM 698 O O . ALA A 1 88 ? 11.653 -14.993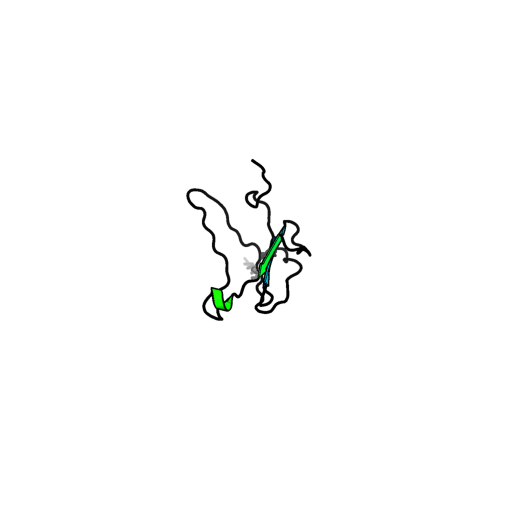 -1.720 1.00 66.69 88 ALA A O 1
ATOM 699 N N . PRO A 1 89 ? 11.293 -13.701 -3.535 1.00 58.91 89 PRO A N 1
ATOM 700 C CA . PRO A 1 89 ? 10.505 -14.712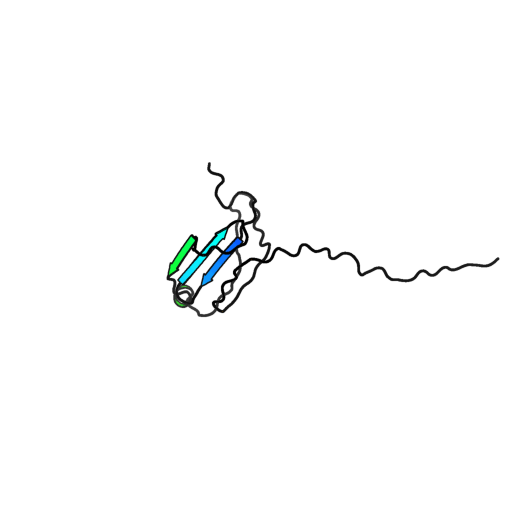 -4.228 1.00 58.91 89 PRO A CA 1
ATOM 701 C C . PRO A 1 89 ? 11.366 -15.960 -4.438 1.00 58.91 89 PRO A C 1
ATOM 703 O O . PRO A 1 89 ? 12.450 -15.897 -5.025 1.00 58.91 89 PRO A O 1
ATOM 706 N N . VAL A 1 90 ? 10.901 -17.106 -3.934 1.00 57.62 90 VAL A N 1
ATOM 707 C CA . VAL A 1 90 ? 11.622 -18.381 -4.024 1.00 57.62 90 VAL A CA 1
ATOM 708 C C . VAL A 1 90 ? 11.605 -18.857 -5.477 1.00 57.62 90 VAL A C 1
ATOM 710 O O . VAL A 1 90 ? 10.778 -19.668 -5.882 1.00 57.62 90 VAL A O 1
ATOM 713 N N . THR A 1 91 ? 12.539 -18.365 -6.285 1.00 54.75 91 THR A N 1
ATOM 714 C CA . THR A 1 91 ? 12.776 -18.874 -7.642 1.00 54.75 91 THR A CA 1
ATOM 715 C C . THR A 1 91 ? 13.717 -20.075 -7.547 1.00 54.75 91 THR A C 1
ATOM 717 O O . THR A 1 91 ? 14.888 -20.017 -7.911 1.00 54.75 91 THR A O 1
ATOM 720 N N . GLY A 1 92 ? 13.222 -21.161 -6.951 1.00 54.44 92 GLY A N 1
ATOM 721 C CA . GLY A 1 92 ? 13.970 -22.396 -6.722 1.00 54.44 92 GLY A CA 1
ATOM 722 C C . GLY A 1 92 ? 13.382 -23.566 -7.509 1.00 54.44 92 GLY A C 1
ATOM 723 O O . GLY A 1 92 ? 12.413 -24.173 -7.075 1.00 54.44 92 GLY A O 1
ATOM 724 N N . LEU A 1 93 ? 13.977 -23.855 -8.669 1.00 47.97 93 LEU A N 1
ATOM 725 C CA . LEU A 1 93 ? 13.940 -25.097 -9.461 1.00 47.97 93 LEU A CA 1
ATOM 726 C C . LEU A 1 93 ? 13.096 -26.268 -8.898 1.00 47.97 93 LEU A C 1
ATOM 728 O O . LEU A 1 93 ? 13.594 -27.086 -8.126 1.00 47.97 93 LEU A O 1
ATOM 732 N N . VAL A 1 94 ? 11.879 -26.468 -9.418 1.00 47.34 94 VAL A N 1
ATOM 733 C CA . VAL A 1 94 ? 11.246 -27.801 -9.420 1.00 47.34 94 VAL A CA 1
ATOM 734 C C . VAL A 1 94 ? 11.754 -28.559 -10.649 1.00 47.34 94 VAL A C 1
ATOM 736 O O . VAL A 1 94 ? 11.067 -28.680 -11.657 1.00 47.34 94 VAL A O 1
ATOM 739 N N . PHE A 1 95 ? 12.992 -29.050 -10.596 1.00 51.22 95 PHE A N 1
ATOM 740 C CA . PHE A 1 95 ? 13.484 -30.052 -11.543 1.00 51.22 95 PHE A CA 1
ATOM 741 C C . PHE A 1 95 ? 14.162 -31.183 -10.771 1.00 51.22 95 PHE A C 1
ATOM 743 O O . PHE A 1 95 ? 15.189 -30.975 -10.134 1.00 51.22 95 PHE A O 1
ATOM 750 N N . GLY A 1 96 ? 13.608 -32.395 -10.885 1.00 46.72 96 GLY A N 1
ATOM 751 C CA . GLY A 1 96 ? 14.396 -33.615 -10.701 1.00 46.72 96 GLY A CA 1
ATOM 752 C C . GLY A 1 96 ? 13.989 -34.576 -9.586 1.00 46.72 96 GLY A C 1
ATOM 753 O O . GLY A 1 96 ? 14.869 -35.041 -8.879 1.00 46.72 96 GLY A O 1
ATOM 754 N N . LEU A 1 97 ? 12.716 -34.971 -9.477 1.00 53.97 97 LEU A N 1
ATOM 755 C CA . LEU A 1 97 ? 12.352 -36.267 -8.871 1.00 53.97 97 LEU A CA 1
ATOM 756 C C . LEU A 1 97 ? 11.200 -36.941 -9.634 1.00 53.97 97 LEU A C 1
ATOM 758 O O . LEU A 1 97 ? 10.139 -37.220 -9.090 1.00 53.97 97 LEU A O 1
ATOM 762 N N . ALA A 1 98 ? 11.418 -37.223 -10.917 1.00 47.41 98 ALA A N 1
ATOM 763 C CA . ALA A 1 98 ? 10.656 -38.234 -11.643 1.00 47.41 98 ALA A CA 1
ATOM 764 C C . ALA A 1 98 ? 11.495 -38.729 -12.825 1.00 47.41 98 ALA A C 1
ATOM 766 O O . ALA A 1 98 ? 11.402 -38.159 -13.899 1.00 47.41 98 ALA A O 1
ATOM 767 N N . LEU A 1 99 ? 12.366 -39.721 -12.602 1.00 50.38 99 LEU A N 1
ATOM 768 C CA . LEU A 1 99 ? 12.844 -40.709 -13.590 1.00 50.38 99 LEU A CA 1
ATOM 769 C C . LEU A 1 99 ? 13.771 -41.714 -12.872 1.00 50.38 99 LEU A C 1
ATOM 771 O O . LEU A 1 99 ? 14.973 -41.791 -13.104 1.00 50.38 99 LEU A O 1
ATOM 775 N N . LEU A 1 100 ? 13.190 -42.502 -11.967 1.00 50.25 100 LEU A N 1
ATOM 776 C CA . LEU A 1 100 ? 13.768 -43.763 -11.496 1.00 50.25 100 LEU A CA 1
ATOM 777 C C . LEU A 1 100 ? 12.777 -44.863 -11.876 1.00 50.25 100 LEU A C 1
ATOM 779 O O . LEU A 1 100 ? 11.724 -45.002 -11.264 1.00 50.25 100 LEU A O 1
ATOM 783 N N . GLY A 1 101 ? 13.089 -45.592 -12.950 1.00 46.81 101 GLY A N 1
ATOM 784 C CA . GLY A 1 101 ? 12.180 -46.564 -13.556 1.00 46.81 101 GLY A CA 1
ATOM 785 C C . GLY A 1 101 ? 12.867 -47.543 -14.509 1.00 46.81 101 GLY A C 1
ATOM 786 O O . GLY A 1 101 ? 12.528 -47.594 -15.681 1.00 46.81 101 GLY A O 1
ATOM 787 N N . LEU A 1 102 ? 13.824 -48.303 -13.966 1.00 50.34 102 LEU A N 1
ATOM 788 C CA . LEU A 1 102 ? 14.238 -49.667 -14.341 1.00 50.34 102 LEU A CA 1
ATOM 789 C C . LEU A 1 102 ? 14.688 -49.947 -15.790 1.00 50.34 102 LEU A C 1
ATOM 791 O O . LEU A 1 102 ? 13.910 -50.214 -16.704 1.00 50.34 102 LEU A O 1
ATOM 795 N N . SER A 1 103 ? 16.004 -50.093 -15.925 1.00 43.47 103 SER A N 1
ATOM 796 C CA . SER A 1 103 ? 16.651 -50.911 -16.945 1.00 43.47 103 SER A CA 1
ATOM 797 C C . SER A 1 103 ? 16.156 -52.366 -16.889 1.00 43.47 103 SER A C 1
ATOM 799 O O . SER A 1 103 ? 16.209 -53.028 -15.853 1.00 43.47 103 SER A O 1
ATOM 801 N N . ARG A 1 104 ? 15.731 -52.913 -18.034 1.00 50.97 104 ARG A N 1
ATOM 802 C CA . ARG A 1 104 ? 15.620 -54.365 -18.237 1.00 50.97 104 ARG A CA 1
ATOM 803 C C . ARG A 1 104 ? 16.405 -54.749 -19.485 1.00 50.97 104 ARG A C 1
ATOM 805 O O . ARG A 1 104 ? 15.893 -54.750 -20.600 1.00 50.97 104 ARG A O 1
ATOM 812 N N . VAL A 1 105 ? 17.681 -55.056 -19.273 1.00 54.25 105 VAL A N 1
ATOM 813 C CA . VAL A 1 105 ? 18.524 -55.742 -20.254 1.00 54.25 105 VAL A CA 1
ATOM 814 C C . VAL A 1 105 ? 17.902 -57.112 -20.516 1.00 54.25 105 VAL A C 1
ATOM 816 O O . VAL A 1 105 ? 17.741 -57.913 -19.598 1.00 54.25 105 VAL A O 1
ATOM 819 N N . ARG A 1 106 ? 17.537 -57.389 -21.769 1.00 56.66 106 ARG A N 1
ATOM 820 C CA . ARG A 1 106 ? 17.123 -58.720 -22.219 1.00 56.66 106 ARG A CA 1
ATOM 821 C C . ARG A 1 106 ? 18.204 -59.240 -23.160 1.00 56.66 106 ARG A C 1
ATOM 823 O O . ARG A 1 106 ? 18.192 -58.923 -24.344 1.00 56.66 106 ARG A O 1
ATOM 830 N N . GLN A 1 107 ? 19.157 -60.004 -22.633 1.00 54.47 107 GLN A N 1
ATOM 831 C CA . GLN A 1 107 ? 20.060 -60.785 -23.478 1.00 54.47 107 GLN A CA 1
ATOM 832 C C . GLN A 1 107 ? 19.276 -61.968 -24.061 1.00 54.47 107 GLN A C 1
ATOM 834 O O . GLN A 1 107 ? 18.579 -62.677 -23.335 1.00 54.47 107 GLN A O 1
ATOM 839 N N . ARG A 1 108 ? 19.348 -62.148 -25.382 1.00 46.28 108 ARG A N 1
ATOM 840 C CA . ARG A 1 108 ? 18.887 -63.358 -26.076 1.00 46.28 108 ARG A CA 1
ATOM 841 C C . ARG A 1 108 ? 20.117 -64.212 -26.407 1.00 46.28 108 ARG A C 1
ATOM 843 O O . ARG A 1 108 ? 21.010 -63.674 -27.058 1.00 46.28 108 ARG A O 1
ATOM 850 N N . PRO A 1 109 ? 20.177 -65.488 -25.996 1.00 58.72 109 PRO A N 1
ATOM 851 C CA . PRO A 1 109 ? 21.172 -66.421 -26.508 1.00 58.72 109 PRO A CA 1
ATOM 852 C C . PRO A 1 109 ? 20.749 -66.966 -27.884 1.00 58.72 109 PRO A C 1
ATOM 854 O O . PRO A 1 109 ? 19.553 -67.140 -28.139 1.00 58.72 109 PRO A O 1
ATOM 857 N N . VAL A 1 110 ? 21.745 -67.197 -28.745 1.00 59.16 110 VAL A N 1
ATOM 858 C CA . VAL A 1 110 ? 21.696 -68.134 -29.883 1.00 59.16 110 VAL A CA 1
ATOM 859 C C . VAL A 1 110 ? 22.140 -69.495 -29.370 1.00 59.16 110 VAL A C 1
ATOM 861 O O . VAL A 1 110 ? 23.091 -69.503 -28.555 1.00 59.16 110 VAL A O 1
#

pLDDT: mean 83.45, std 18.39, range [43.47, 98.44]

Secondary structure (DSSP, 8-state):
----SSTTS---EEEEEE-SSEEEEEEESSSB--SS-SEEEE--HHHHHTSS----------TTS------------SSS---SBPPPP-------S---------PPP-